Protein AF-A0A7C2SPC5-F1 (afdb_monomer)

Solvent-accessible surface area (backbone atoms only — not comparable to full-atom values): 4010 Å² total; per-residue (Å²): 135,83,80,80,78,71,82,76,61,75,44,80,47,76,50,77,56,97,95,42,79,47,80,49,39,24,55,39,78,44,79,44,98,48,90,95,43,71,43,77,38,70,69,58,82,70,92,70,85,75,81,68,72,85,82,83,124

Mean predicted aligned error: 9.69 Å

Structure (mmCIF, N/CA/C/O backbone):
data_AF-A0A7C2SPC5-F1
#
_entry.id   AF-A0A7C2SPC5-F1
#
loop_
_atom_site.group_PDB
_atom_site.id
_atom_site.type_symbol
_atom_site.label_atom_id
_atom_site.label_alt_id
_atom_site.label_comp_id
_atom_site.label_asym_id
_atom_site.label_entity_id
_atom_site.label_seq_id
_atom_site.pdbx_PDB_ins_code
_atom_site.Cartn_x
_atom_site.Cartn_y
_atom_site.Cartn_z
_atom_site.occupancy
_atom_site.B_iso_or_equiv
_atom_site.auth_seq_id
_atom_site.auth_comp_id
_atom_site.auth_asym_id
_atom_site.auth_atom_id
_atom_site.pdbx_PDB_model_num
ATOM 1 N N . MET A 1 1 ? 14.470 -12.274 -30.881 1.00 45.72 1 MET A N 1
ATOM 2 C CA . MET A 1 1 ? 14.767 -12.076 -29.444 1.00 45.72 1 MET A CA 1
ATOM 3 C C . MET A 1 1 ? 13.438 -11.997 -28.707 1.00 45.72 1 MET A C 1
ATOM 5 O O . MET A 1 1 ? 12.784 -10.967 -28.767 1.00 45.72 1 MET A O 1
ATOM 9 N N . VAL A 1 2 ? 12.976 -13.097 -28.110 1.00 53.88 2 VAL A N 1
ATOM 10 C CA . VAL A 1 2 ? 11.739 -13.092 -27.313 1.00 53.88 2 VAL A CA 1
ATOM 11 C C . VAL A 1 2 ? 12.103 -12.538 -25.940 1.00 53.88 2 VAL A C 1
ATOM 13 O O . VAL A 1 2 ? 12.879 -13.157 -25.215 1.00 53.88 2 VAL A O 1
ATOM 16 N N . ARG A 1 3 ? 11.606 -11.345 -25.599 1.00 55.94 3 ARG A N 1
ATOM 17 C CA . ARG A 1 3 ? 11.682 -10.839 -24.225 1.00 55.94 3 ARG A CA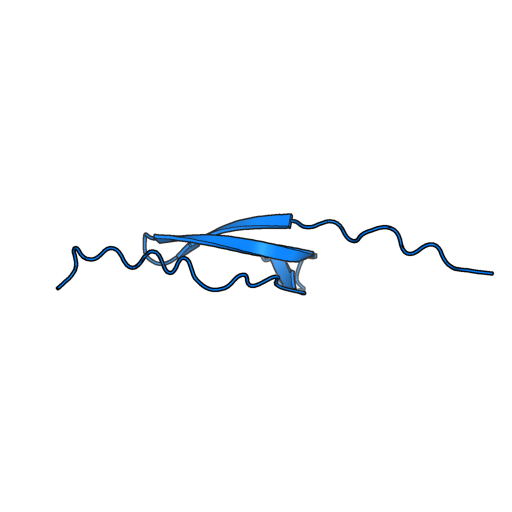 1
ATOM 18 C C . ARG A 1 3 ? 10.839 -11.782 -23.370 1.00 55.94 3 ARG A C 1
ATOM 20 O O . ARG A 1 3 ? 9.621 -11.786 -23.498 1.00 55.94 3 ARG A O 1
ATOM 27 N N . GLN A 1 4 ? 11.475 -12.612 -22.545 1.00 56.81 4 GLN A N 1
ATOM 28 C CA . GLN A 1 4 ? 10.758 -13.310 -21.483 1.00 56.81 4 GLN A CA 1
ATOM 29 C C . GLN A 1 4 ? 10.189 -12.246 -20.541 1.00 56.81 4 GLN A C 1
ATOM 31 O O . GLN A 1 4 ? 10.932 -11.601 -19.799 1.00 56.81 4 GLN A O 1
ATOM 36 N N . SER A 1 5 ? 8.881 -12.020 -20.609 1.00 63.09 5 SER A N 1
ATOM 37 C CA . SER A 1 5 ? 8.174 -11.190 -19.641 1.00 63.09 5 SER A CA 1
ATOM 38 C C . SER A 1 5 ? 8.148 -11.956 -18.326 1.00 63.09 5 SER A C 1
ATOM 40 O O . SER A 1 5 ? 7.421 -12.939 -18.194 1.00 63.09 5 SER A O 1
ATOM 42 N N . LYS A 1 6 ? 8.986 -11.556 -17.365 1.00 70.69 6 LYS A N 1
ATOM 43 C CA . LYS A 1 6 ? 8.878 -12.061 -15.992 1.00 70.69 6 LYS A CA 1
ATOM 44 C C . LYS A 1 6 ? 7.444 -11.811 -15.497 1.00 70.69 6 LYS A C 1
ATOM 46 O O . LYS A 1 6 ? 6.905 -10.743 -15.803 1.00 70.69 6 LYS A O 1
ATOM 51 N N . PRO A 1 7 ? 6.823 -12.753 -14.766 1.00 75.25 7 PRO A N 1
ATOM 52 C CA . PRO A 1 7 ? 5.516 -12.506 -14.172 1.00 75.25 7 PRO A CA 1
ATOM 53 C C . PRO A 1 7 ? 5.616 -11.275 -13.267 1.00 75.25 7 PRO A C 1
ATOM 55 O O . PRO A 1 7 ? 6.556 -11.161 -12.474 1.00 75.25 7 PRO A O 1
ATOM 58 N N . LYS A 1 8 ? 4.686 -10.329 -13.436 1.00 83.50 8 LYS A N 1
ATOM 59 C CA . LYS A 1 8 ? 4.609 -9.157 -12.562 1.00 83.50 8 LYS A CA 1
ATOM 60 C C . LYS A 1 8 ? 4.313 -9.637 -11.132 1.00 83.50 8 LYS A C 1
ATOM 62 O O . LYS A 1 8 ? 3.490 -10.542 -10.973 1.00 83.50 8 LYS A O 1
ATOM 67 N N . PRO A 1 9 ? 4.978 -9.081 -10.107 1.00 89.38 9 PRO A N 1
ATOM 68 C CA . PRO A 1 9 ? 4.615 -9.370 -8.728 1.00 89.38 9 PRO A CA 1
ATOM 69 C C . PRO A 1 9 ? 3.186 -8.888 -8.465 1.00 89.38 9 PRO A C 1
ATOM 71 O O . PRO A 1 9 ? 2.775 -7.863 -8.998 1.00 89.38 9 PRO A O 1
ATOM 74 N N . ILE A 1 10 ? 2.450 -9.624 -7.636 1.00 93.12 10 ILE A N 1
ATOM 75 C CA . ILE A 1 10 ? 1.145 -9.202 -7.131 1.00 93.12 10 ILE A CA 1
ATOM 76 C C . ILE A 1 10 ? 1.322 -8.885 -5.651 1.00 93.12 10 ILE A C 1
ATOM 78 O O . ILE A 1 10 ? 1.749 -9.731 -4.863 1.00 93.12 10 ILE A O 1
ATOM 82 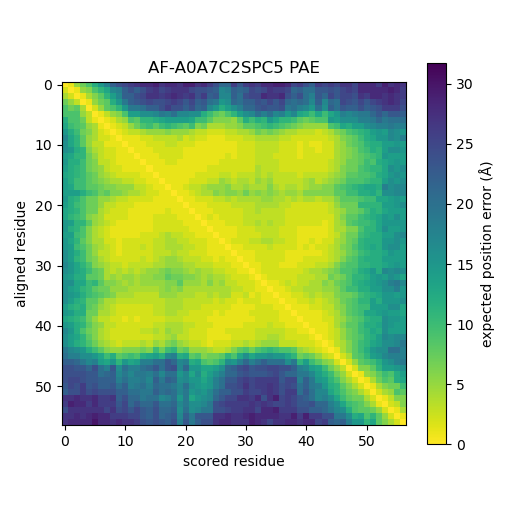N N . TYR A 1 11 ? 1.004 -7.654 -5.287 1.00 94.06 11 TYR A N 1
ATOM 83 C CA . TYR A 1 11 ? 1.026 -7.147 -3.928 1.00 94.06 11 TYR A CA 1
ATOM 84 C C . TYR A 1 11 ? -0.362 -7.276 -3.316 1.00 94.06 11 TYR A C 1
ATOM 86 O O . TYR A 1 11 ? -1.362 -6.997 -3.975 1.00 94.06 11 TYR A O 1
ATOM 94 N N . ARG A 1 12 ? -0.413 -7.655 -2.038 1.00 93.75 12 ARG A 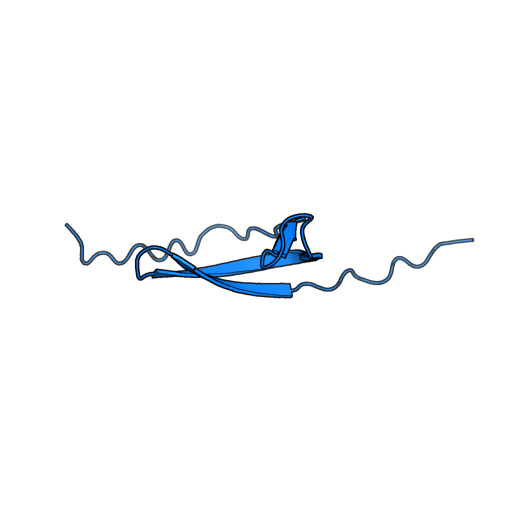N 1
ATOM 95 C CA . ARG A 1 12 ? -1.616 -7.555 -1.211 1.00 93.75 12 ARG A CA 1
ATOM 96 C C . ARG A 1 12 ? -1.519 -6.295 -0.363 1.00 93.75 12 ARG A C 1
ATOM 98 O O . ARG A 1 12 ? -0.611 -6.188 0.462 1.00 93.75 12 ARG A O 1
ATOM 105 N N . VAL A 1 13 ? -2.442 -5.366 -0.562 1.00 93.19 13 VAL A N 1
ATOM 106 C CA . VAL A 1 13 ? -2.505 -4.092 0.157 1.00 93.19 13 VAL A CA 1
ATOM 107 C C . VAL A 1 13 ? -3.683 -4.142 1.121 1.00 93.19 13 VAL A C 1
ATOM 109 O O . VAL A 1 13 ? -4.825 -4.325 0.705 1.00 93.19 13 VAL A O 1
ATOM 112 N N . LEU A 1 14 ? -3.386 -3.986 2.410 1.00 93.12 14 LEU A N 1
ATOM 113 C CA . LEU A 1 14 ? -4.372 -3.881 3.481 1.00 93.12 14 LEU A CA 1
ATOM 114 C C . LEU A 1 14 ? -4.391 -2.438 3.977 1.00 93.12 14 LEU A C 1
ATOM 116 O O . LEU A 1 14 ? -3.340 -1.905 4.339 1.00 93.12 14 LEU A O 1
ATOM 120 N N . PHE A 1 15 ? -5.561 -1.809 4.002 1.00 92.06 15 PHE A N 1
ATOM 121 C CA . PHE A 1 15 ? -5.719 -0.445 4.506 1.00 92.06 15 PHE A CA 1
ATOM 122 C C . PHE A 1 15 ? -7.005 -0.304 5.315 1.00 92.06 15 PHE A C 1
ATOM 124 O O . PHE A 1 15 ? -7.996 -0.975 5.046 1.00 92.06 15 PHE A O 1
ATOM 131 N N . ALA A 1 16 ? -6.987 0.567 6.320 1.00 92.19 16 ALA A N 1
ATOM 132 C CA . ALA A 1 16 ? -8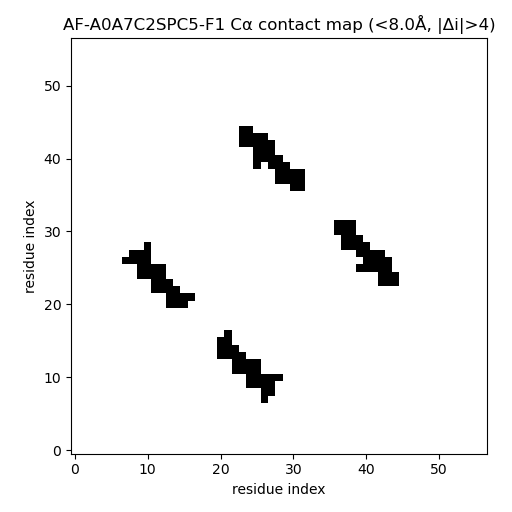.165 0.875 7.119 1.00 92.19 16 ALA A CA 1
ATOM 133 C C . ALA A 1 16 ? -8.821 2.161 6.611 1.00 92.19 16 ALA A C 1
ATOM 135 O O . ALA A 1 16 ? -8.133 3.157 6.382 1.00 92.19 16 ALA A O 1
ATOM 136 N N . GLN A 1 17 ? -10.142 2.150 6.468 1.00 89.12 17 GLN A N 1
ATOM 137 C CA . GLN A 1 17 ? -10.935 3.320 6.122 1.00 89.12 17 GLN A CA 1
ATOM 138 C C . GLN A 1 17 ? -12.258 3.283 6.889 1.00 89.12 17 GLN A C 1
ATOM 140 O O . GLN A 1 17 ? -12.973 2.289 6.847 1.00 89.12 17 GLN A O 1
ATOM 145 N N . GLN A 1 18 ? -12.569 4.367 7.607 1.00 94.25 18 GLN A N 1
ATOM 146 C CA . GLN A 1 18 ? -13.820 4.524 8.374 1.00 94.25 18 GLN A CA 1
ATOM 147 C C . GLN A 1 18 ? -14.142 3.341 9.314 1.00 94.25 18 GLN A C 1
ATOM 149 O O . GLN A 1 18 ? -15.285 2.923 9.441 1.00 94.25 18 GLN A O 1
ATOM 154 N N . GLY A 1 19 ? -13.124 2.787 9.979 1.00 93.19 19 GLY A N 1
ATOM 155 C CA . GLY A 1 19 ? -13.296 1.669 10.918 1.00 93.19 19 GLY A CA 1
ATOM 156 C C . GLY A 1 19 ? -13.370 0.283 10.269 1.00 93.19 19 GLY A C 1
ATOM 157 O O . GLY A 1 19 ? -13.404 -0.710 10.986 1.00 93.19 19 GLY A O 1
ATOM 158 N N . GLN A 1 20 ? -13.321 0.197 8.939 1.00 88.44 20 GLN A N 1
ATOM 159 C CA . GLN A 1 20 ? -13.289 -1.061 8.195 1.00 88.44 20 GLN A CA 1
ATOM 160 C C . GLN A 1 20 ? -11.903 -1.299 7.588 1.00 88.44 20 GLN A C 1
ATOM 162 O O . GLN A 1 20 ? -11.217 -0.356 7.193 1.00 88.44 20 GLN A O 1
ATOM 167 N N . VAL A 1 21 ? -11.479 -2.563 7.515 1.00 89.44 21 VAL A N 1
ATOM 168 C CA . VAL A 1 21 ? -10.232 -2.964 6.847 1.00 89.44 21 VAL A CA 1
ATOM 169 C C . VAL A 1 21 ? -10.567 -3.495 5.463 1.00 89.44 21 VAL A C 1
ATOM 171 O O . VAL A 1 21 ? -11.378 -4.404 5.316 1.00 89.44 21 VAL A O 1
ATOM 174 N N . TYR A 1 22 ? -9.910 -2.933 4.461 1.00 88.50 22 TYR A N 1
ATOM 175 C CA . TYR A 1 22 ? -10.056 -3.290 3.063 1.00 88.50 22 TYR A CA 1
ATOM 176 C C . TYR A 1 22 ? -8.817 -4.039 2.590 1.00 88.50 22 TYR A C 1
ATOM 178 O O . TYR A 1 22 ? -7.687 -3.699 2.952 1.00 88.50 22 TYR A O 1
ATOM 186 N N . GLU A 1 23 ? -9.040 -5.042 1.747 1.00 90.94 23 GLU A N 1
ATOM 187 C CA . GLU A 1 23 ? -7.999 -5.812 1.078 1.00 90.94 23 GLU A CA 1
ATOM 188 C C . GLU A 1 23 ? -8.105 -5.600 -0.433 1.00 90.94 23 GLU A C 1
ATOM 190 O O . GLU A 1 23 ? -9.173 -5.773 -1.020 1.00 90.94 23 GLU A O 1
ATOM 195 N N . VAL A 1 24 ? -6.993 -5.235 -1.072 1.00 90.88 24 VAL A N 1
ATOM 196 C CA . VAL A 1 24 ? -6.892 -5.161 -2.534 1.00 90.88 24 VAL A CA 1
ATOM 197 C C . VAL A 1 24 ? -5.609 -5.821 -3.023 1.00 90.88 24 VAL A C 1
ATOM 199 O O . VAL A 1 24 ? -4.588 -5.833 -2.331 1.00 90.88 24 VAL A O 1
ATOM 202 N N . TYR A 1 25 ? -5.655 -6.352 -4.243 1.00 93.44 25 TYR A N 1
ATOM 203 C CA . TYR A 1 25 ? -4.499 -6.923 -4.926 1.00 93.44 25 TYR A CA 1
ATOM 204 C C . TYR A 1 25 ? -4.103 -6.031 -6.096 1.00 93.44 25 TYR A C 1
ATOM 206 O O . TYR A 1 25 ? -4.966 -5.577 -6.845 1.00 93.44 25 TYR A O 1
ATOM 214 N N . ALA A 1 26 ? -2.810 -5.772 -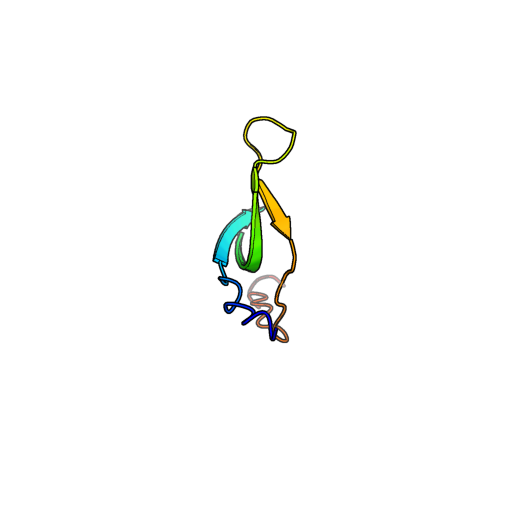6.257 1.00 94.31 26 ALA A N 1
ATOM 215 C CA . ALA A 1 26 ? -2.290 -4.845 -7.259 1.00 94.31 26 ALA A CA 1
ATOM 216 C C . ALA A 1 26 ? -0.984 -5.362 -7.854 1.00 94.31 26 ALA A C 1
ATOM 218 O O . ALA A 1 26 ? -0.202 -5.997 -7.148 1.00 94.31 26 ALA A O 1
ATOM 219 N N . SER A 1 27 ? -0.718 -5.068 -9.124 1.00 94.19 27 SER A N 1
ATOM 220 C CA . SER A 1 27 ? 0.577 -5.407 -9.738 1.00 94.19 27 SER A CA 1
ATOM 221 C C . SER A 1 27 ? 1.595 -4.265 -9.669 1.00 94.19 27 SER A C 1
ATOM 223 O O . SER A 1 27 ? 2.769 -4.467 -9.985 1.00 94.19 27 SER A O 1
ATOM 225 N N . GLU A 1 28 ? 1.165 -3.073 -9.248 1.00 93.62 28 GLU A N 1
ATOM 226 C CA . GLU A 1 28 ? 2.007 -1.885 -9.153 1.00 93.62 28 GLU A CA 1
ATOM 227 C C . GLU A 1 28 ? 1.756 -1.138 -7.838 1.00 93.62 28 GLU A C 1
ATOM 229 O O . GLU A 1 28 ? 0.625 -0.786 -7.505 1.00 93.62 28 GLU A O 1
ATOM 234 N N . VAL A 1 29 ? 2.831 -0.919 -7.078 1.00 94.62 29 VAL A N 1
ATOM 235 C CA . VAL A 1 29 ? 2.837 -0.161 -5.823 1.00 94.62 29 VAL A CA 1
ATOM 236 C C . VAL A 1 29 ? 4.100 0.697 -5.806 1.00 94.62 29 VAL A C 1
ATOM 238 O O . VAL A 1 29 ? 5.208 0.159 -5.865 1.00 94.62 29 VAL A O 1
ATOM 241 N N . ALA A 1 30 ? 3.948 2.018 -5.736 1.00 94.88 30 ALA A N 1
ATOM 242 C CA . ALA A 1 30 ? 5.057 2.966 -5.820 1.00 94.88 30 ALA A CA 1
ATOM 243 C C . ALA A 1 30 ? 4.880 4.150 -4.861 1.00 94.88 30 ALA A C 1
ATOM 245 O O . ALA A 1 30 ? 3.779 4.449 -4.409 1.00 94.88 30 ALA A O 1
ATOM 246 N N . ALA A 1 31 ? 5.980 4.828 -4.531 1.00 94.75 31 ALA A N 1
ATOM 247 C CA . ALA A 1 31 ? 5.911 6.084 -3.794 1.00 94.75 31 ALA A CA 1
ATOM 248 C C . ALA A 1 31 ? 5.309 7.171 -4.690 1.00 94.75 31 ALA A C 1
ATOM 250 O O . ALA A 1 31 ? 5.735 7.330 -5.834 1.00 94.75 31 ALA A O 1
ATOM 251 N N . SER A 1 32 ? 4.348 7.917 -4.155 1.00 95.62 32 SER A N 1
ATOM 252 C CA . SER A 1 32 ? 3.726 9.017 -4.886 1.00 95.62 32 SER A CA 1
ATOM 253 C C . SER A 1 32 ? 4.620 10.262 -4.914 1.00 95.62 32 SER A C 1
ATOM 255 O O . SER A 1 32 ? 5.626 10.349 -4.205 1.00 95.62 32 SER A O 1
ATOM 257 N N . ASN A 1 33 ? 4.203 11.282 -5.666 1.00 95.00 33 ASN A N 1
ATOM 258 C CA . ASN A 1 33 ? 4.834 12.605 -5.619 1.00 95.00 33 ASN A CA 1
ATOM 259 C C . ASN A 1 33 ? 4.475 1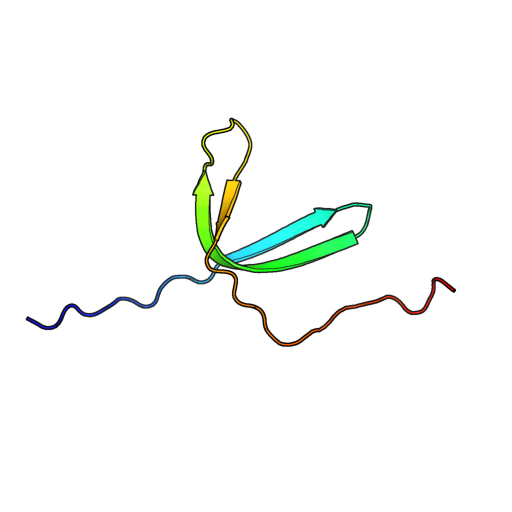3.415 -4.348 1.00 95.00 33 ASN A C 1
ATOM 261 O O . ASN A 1 33 ? 4.974 14.524 -4.156 1.00 95.00 33 ASN A O 1
ATOM 265 N N . ILE A 1 34 ? 3.600 12.887 -3.483 1.00 95.88 34 ILE A N 1
ATOM 266 C CA . ILE A 1 34 ? 3.234 13.479 -2.193 1.00 95.88 34 ILE A CA 1
ATOM 267 C C . ILE A 1 34 ? 3.945 12.705 -1.084 1.00 95.88 34 ILE A C 1
ATOM 269 O O . ILE A 1 34 ? 3.814 11.486 -0.946 1.00 95.88 34 ILE A O 1
ATOM 273 N N . PHE A 1 35 ? 4.696 13.431 -0.258 1.00 94.25 35 PHE A N 1
ATOM 274 C CA . PHE A 1 35 ? 5.419 12.829 0.853 1.00 94.25 35 PHE A CA 1
ATOM 275 C C . PHE A 1 35 ? 4.461 12.105 1.810 1.00 94.25 35 PHE A C 1
ATOM 277 O O . PHE A 1 35 ? 3.479 12.681 2.272 1.00 94.25 35 PHE A O 1
ATOM 284 N N . GLY A 1 36 ? 4.775 10.843 2.112 1.00 93.00 36 GLY A N 1
ATOM 285 C CA . GLY A 1 36 ? 3.981 9.998 3.006 1.00 93.00 36 GLY A CA 1
ATOM 286 C C . GLY A 1 36 ? 2.869 9.192 2.327 1.00 93.00 36 GLY A C 1
ATOM 287 O O . GLY A 1 36 ? 2.166 8.467 3.024 1.00 93.00 36 GLY A O 1
ATOM 288 N N . PHE A 1 37 ? 2.721 9.270 1.000 1.00 95.06 37 PHE A N 1
ATOM 289 C CA . PHE A 1 37 ? 1.690 8.536 0.261 1.00 95.06 37 PHE A CA 1
ATOM 290 C C . PHE A 1 37 ? 2.282 7.531 -0.734 1.00 95.06 37 PHE A C 1
ATOM 292 O O . PHE A 1 37 ? 3.317 7.781 -1.361 1.00 95.06 37 PHE A O 1
ATOM 299 N N . LEU A 1 38 ? 1.581 6.406 -0.900 1.00 94.75 38 LEU A N 1
ATOM 300 C CA . LEU A 1 38 ? 1.823 5.403 -1.935 1.00 94.75 38 LEU A CA 1
ATOM 301 C C . LEU A 1 38 ? 0.716 5.445 -2.990 1.00 94.75 38 LEU A C 1
ATOM 303 O O . LEU A 1 38 ? -0.455 5.634 -2.667 1.00 94.75 38 LEU A O 1
ATOM 307 N N . GLU A 1 39 ? 1.102 5.210 -4.237 1.00 95.06 39 GLU A N 1
ATOM 308 C CA . GLU A 1 39 ? 0.206 4.957 -5.358 1.00 95.06 39 GLU A CA 1
ATOM 309 C C . GLU A 1 39 ? 0.116 3.452 -5.601 1.00 95.06 39 GLU A C 1
ATOM 311 O O . GLU A 1 39 ? 1.127 2.749 -5.664 1.00 95.06 39 GLU A O 1
ATOM 316 N N . VAL A 1 40 ? -1.116 2.960 -5.719 1.00 94.75 40 VAL A N 1
ATOM 317 C CA . VAL A 1 40 ? -1.431 1.558 -6.001 1.00 94.75 40 VAL A CA 1
ATOM 318 C C . VAL A 1 40 ? -2.181 1.514 -7.328 1.00 94.75 40 VAL A C 1
ATOM 320 O O . VAL A 1 40 ? -3.240 2.129 -7.458 1.00 94.75 40 VAL A O 1
ATOM 323 N N . ALA A 1 41 ? -1.632 0.809 -8.313 1.00 93.06 41 ALA A N 1
ATOM 324 C CA . ALA A 1 41 ? -2.142 0.757 -9.679 1.00 93.06 41 ALA A CA 1
ATOM 325 C C . ALA A 1 41 ? -2.182 -0.685 -10.212 1.00 93.06 41 ALA A C 1
ATOM 327 O O . ALA A 1 41 ? -1.678 -1.618 -9.583 1.00 93.06 41 ALA A O 1
ATOM 328 N N . ASP A 1 42 ? -2.810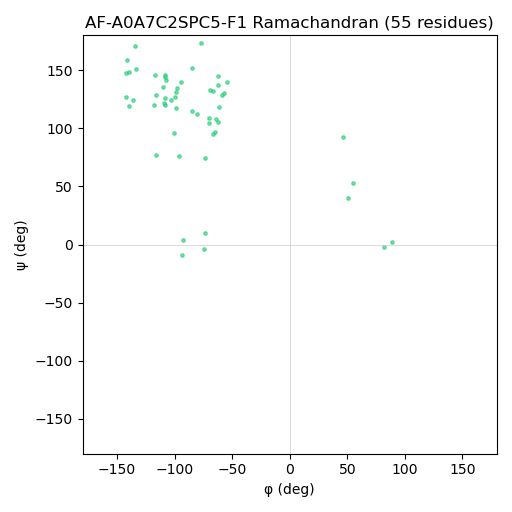 -0.873 -11.378 1.00 92.81 42 ASP A N 1
ATOM 329 C CA . ASP A 1 42 ? -3.012 -2.198 -11.988 1.00 92.81 42 ASP A CA 1
ATOM 330 C C . ASP A 1 42 ? -3.719 -3.158 -11.003 1.00 92.81 42 ASP A C 1
ATOM 332 O O . ASP A 1 42 ? -3.218 -4.234 -10.654 1.00 92.81 42 ASP A O 1
ATOM 336 N N . LEU A 1 43 ? -4.857 -2.687 -10.470 1.00 91.44 43 LEU A N 1
ATOM 337 C CA . LEU A 1 43 ? -5.671 -3.393 -9.481 1.00 91.44 43 LEU A CA 1
ATOM 338 C C . LEU A 1 43 ? -6.291 -4.653 -10.089 1.00 91.44 43 LEU A C 1
ATOM 340 O O . LEU A 1 43 ? -6.925 -4.614 -11.145 1.00 91.44 43 LEU A O 1
ATOM 344 N N . HIS A 1 44 ? -6.164 -5.762 -9.372 1.00 88.44 44 HIS A N 1
ATOM 345 C CA . HIS A 1 44 ? -6.757 -7.035 -9.732 1.00 88.44 44 HIS A CA 1
ATOM 346 C C . HIS A 1 44 ? -8.035 -7.259 -8.920 1.00 88.44 44 HIS A C 1
ATOM 348 O O . HIS A 1 44 ? -8.003 -7.731 -7.782 1.00 88.44 44 HIS A O 1
ATOM 354 N N . PHE A 1 45 ? -9.176 -6.911 -9.512 1.00 79.31 45 PHE A N 1
ATOM 355 C CA . PHE A 1 45 ? -10.483 -7.153 -8.911 1.00 79.31 45 PHE A CA 1
ATOM 356 C C . PHE A 1 45 ? -10.958 -8.571 -9.237 1.00 79.31 45 PHE A C 1
ATOM 358 O O . PHE A 1 45 ? -11.243 -8.888 -10.391 1.00 79.31 45 PHE A O 1
ATOM 365 N N . SER A 1 46 ? -11.082 -9.421 -8.218 1.00 66.00 46 SER A N 1
ATOM 366 C CA . 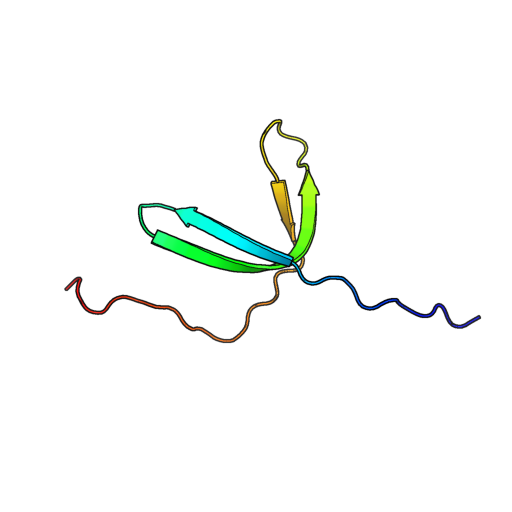SER A 1 46 ? -11.940 -10.606 -8.313 1.00 66.00 46 SER A CA 1
ATOM 367 C C . SER A 1 46 ? -13.376 -10.202 -7.971 1.00 66.00 46 SER A C 1
ATOM 369 O O . SER A 1 46 ? -13.594 -9.241 -7.233 1.00 66.00 46 SER A O 1
ATOM 371 N N . ARG A 1 47 ? -14.375 -10.899 -8.515 1.00 56.16 47 ARG A N 1
ATOM 372 C CA . ARG A 1 47 ? -15.791 -10.590 -8.276 1.00 56.16 47 ARG A CA 1
ATOM 373 C C . ARG A 1 47 ? -16.149 -10.821 -6.799 1.00 56.16 47 ARG A C 1
ATOM 375 O O . ARG A 1 47 ? -16.444 -11.941 -6.415 1.00 56.16 47 ARG A O 1
ATOM 382 N N . SER A 1 48 ? -16.134 -9.729 -6.035 1.00 51.12 48 SER A N 1
ATOM 383 C CA . SER A 1 48 ? -16.927 -9.435 -4.834 1.00 51.12 48 SER A CA 1
ATOM 384 C C . SER A 1 48 ? -17.028 -10.534 -3.767 1.00 51.12 48 SER A C 1
ATOM 386 O O . SER A 1 48 ? -18.011 -11.263 -3.726 1.00 51.12 48 SER A O 1
ATOM 388 N N . GLU A 1 49 ? -16.135 -10.502 -2.781 1.00 48.66 49 GLU A N 1
ATOM 389 C CA . GLU A 1 49 ? -16.591 -10.575 -1.388 1.00 48.66 49 GLU A CA 1
ATOM 390 C C . GLU A 1 49 ? -16.674 -9.135 -0.883 1.00 48.66 49 GLU A C 1
ATO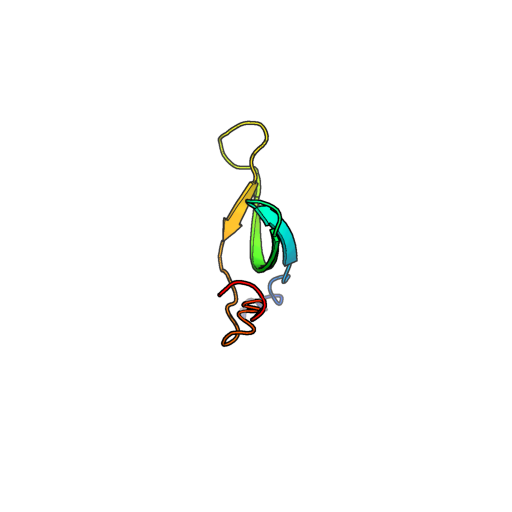M 392 O O . GLU A 1 49 ? -15.794 -8.616 -0.204 1.00 48.66 49 GLU A O 1
ATOM 397 N N . ILE A 1 50 ? -17.733 -8.439 -1.305 1.00 52.91 50 ILE A N 1
ATOM 398 C CA . ILE A 1 50 ? -18.212 -7.295 -0.536 1.00 52.91 50 ILE A CA 1
ATOM 399 C C . ILE A 1 50 ? -18.717 -7.928 0.758 1.00 52.91 50 ILE A C 1
ATOM 401 O O . ILE A 1 50 ? -19.826 -8.457 0.790 1.00 52.91 50 ILE A O 1
ATOM 405 N N . ILE A 1 51 ? -17.877 -7.958 1.791 1.00 55.47 51 ILE A N 1
ATOM 406 C CA . ILE A 1 51 ? -18.300 -8.303 3.147 1.00 55.47 51 ILE A CA 1
ATOM 407 C C . ILE A 1 51 ? -19.071 -7.079 3.649 1.00 55.47 51 ILE A C 1
ATOM 409 O O . ILE A 1 51 ? -18.552 -6.244 4.382 1.00 55.47 51 ILE A O 1
ATOM 413 N N . ALA A 1 52 ? -20.290 -6.906 3.141 1.00 51.59 52 ALA A N 1
ATOM 414 C CA . ALA A 1 52 ? -21.282 -6.097 3.818 1.00 51.59 52 ALA A CA 1
ATOM 415 C C . ALA A 1 52 ? -21.672 -6.912 5.048 1.00 51.59 52 ALA A C 1
ATOM 417 O O . ALA A 1 52 ? -22.256 -7.987 4.911 1.00 51.59 52 ALA A O 1
ATOM 418 N N . ASP A 1 53 ? -21.260 -6.458 6.227 1.00 52.53 53 ASP A N 1
ATOM 419 C CA . ASP A 1 53 ? -21.769 -7.017 7.469 1.00 52.53 53 ASP A CA 1
ATOM 420 C C . ASP A 1 53 ? -23.291 -6.767 7.487 1.00 52.53 53 ASP A C 1
ATOM 422 O O . ASP A 1 53 ? -23.709 -5.611 7.400 1.00 52.53 53 ASP A O 1
ATOM 426 N N . PRO A 1 54 ? -24.139 -7.810 7.520 1.00 55.81 54 PRO A N 1
ATOM 427 C CA . PRO A 1 54 ? -25.592 -7.654 7.488 1.00 55.81 54 PRO A CA 1
ATOM 428 C C . PRO A 1 54 ? -26.171 -7.122 8.814 1.00 55.81 54 PRO A C 1
ATOM 430 O O . PRO A 1 54 ? -27.384 -7.162 8.994 1.00 55.81 54 PRO A O 1
ATOM 433 N N . SER A 1 55 ? -25.336 -6.671 9.758 1.00 56.94 55 SER A N 1
ATOM 434 C CA . SER A 1 55 ? -25.766 -6.248 11.099 1.00 56.94 55 SER A CA 1
ATOM 435 C C . SER A 1 55 ? -26.058 -4.748 11.238 1.00 56.94 55 SER A C 1
ATOM 437 O O . SER A 1 55 ? -26.372 -4.308 12.341 1.00 56.94 55 SER A O 1
ATOM 439 N N . GLU A 1 56 ? -25.980 -3.963 10.161 1.00 51.16 56 GLU A N 1
ATOM 440 C CA . GLU A 1 56 ? -26.438 -2.564 10.136 1.00 51.16 56 GLU A CA 1
ATOM 441 C C . GLU A 1 56 ? -27.613 -2.396 9.155 1.00 51.16 56 GLU A C 1
ATOM 443 O O . GLU A 1 56 ? -27.462 -1.898 8.040 1.00 51.16 56 GLU A O 1
ATOM 448 N N . GLU A 1 57 ? -28.795 -2.825 9.610 1.00 46.56 57 GLU A N 1
ATOM 449 C CA . GLU A 1 57 ? -30.112 -2.249 9.283 1.00 46.56 57 GLU A CA 1
ATOM 450 C C . GLU A 1 57 ? -30.873 -1.960 10.586 1.00 46.56 57 GLU A C 1
ATOM 452 O O . GLU A 1 57 ? -30.820 -2.810 11.508 1.00 46.56 57 GLU A O 1
#

Sequence (57 aa):
MVRQSKPKPIYRVLFAQQGQVYEVYASEVAASNIFGFLEVADLHFSRSEIIADPSEE

InterPro domains:
  IPR014949 Protein of unknown function DUF1820 [PF08850] (10-57)

Secondary structure (DSSP, 8-state):
-----PPPP-EEEEEEETTEEEEEEEEEEEE-SSTT-EEEEEE---S------TT--

Organism: NCBI:txid1312852

pLDDT: mean 80.24, std 17.81, range [45.72, 95.88]

Radius of gyration: 15.85 Å; Cα contacts (8 Å, |Δi|>4): 62; chains: 1; bounding box: 45×27×40 Å

Foldseek 3Di:
DDPPDDPQDKDWDWDDDPNDIDIWIASDWADDPDPPDIDGDRTDDDPDPPVPPPPPD